Protein AF-A0A7U9XEA6-F1 (afdb_monomer_lite)

pLDDT: mean 79.23, std 17.94, range [41.03, 98.06]

Foldseek 3Di:
DPPDDLVNLVVLLVVLVVVLVVLVVVLVVCCVVPVNPDPVNVVSVVSNVVSVVVNVVSVVVSVVVVVVVVVVVVVVVVVVVVVVVVVVVVVVVVVVVVVVVVVVVVPDDDDPDDDDDDDDDDDDD

Structure (mmCIF, N/CA/C/O backbone):
data_AF-A0A7U9XEA6-F1
#
_entry.id   AF-A0A7U9XEA6-F1
#
loop_
_atom_site.group_PDB
_atom_site.id
_atom_site.type_symbol
_atom_site.label_atom_id
_atom_site.label_alt_id
_atom_site.label_comp_id
_atom_site.label_asym_id
_atom_site.label_entity_id
_atom_site.label_seq_id
_atom_site.pdbx_PDB_ins_code
_atom_site.Cartn_x
_atom_site.Cartn_y
_atom_site.Cartn_z
_atom_site.occupancy
_atom_site.B_iso_or_equiv
_atom_site.auth_seq_id
_atom_site.auth_comp_id
_atom_site.auth_asym_id
_atom_site.auth_atom_id
_atom_site.pdbx_PDB_model_num
ATOM 1 N N . MET A 1 1 ? -6.386 12.197 -15.224 1.00 47.22 1 MET A N 1
ATOM 2 C CA . MET A 1 1 ? -5.790 10.982 -14.641 1.00 47.22 1 MET A CA 1
ATOM 3 C C . MET A 1 1 ? -4.442 11.406 -14.111 1.00 47.22 1 MET A C 1
ATOM 5 O O . MET A 1 1 ? -3.578 11.725 -14.917 1.00 47.22 1 MET A O 1
ATOM 9 N N . GLU A 1 2 ? -4.320 11.559 -12.795 1.00 58.56 2 GLU A N 1
ATOM 10 C CA . GLU A 1 2 ? -3.008 11.745 -12.175 1.00 58.56 2 GLU A CA 1
ATOM 11 C C . GLU A 1 2 ? -2.195 10.478 -12.432 1.00 58.56 2 GLU A C 1
ATOM 13 O O . GLU A 1 2 ? -2.719 9.367 -12.345 1.00 58.56 2 GLU A O 1
ATOM 18 N N . VAL A 1 3 ? -0.950 10.649 -12.867 1.00 71.50 3 VAL A N 1
ATOM 19 C CA . VAL A 1 3 ? -0.043 9.520 -13.052 1.00 71.50 3 VAL A CA 1
ATOM 20 C C . VAL A 1 3 ? 0.372 9.092 -11.658 1.00 71.50 3 VAL A C 1
ATOM 22 O O . VAL A 1 3 ? 1.051 9.848 -10.968 1.00 71.50 3 VAL A O 1
ATOM 25 N N . GLU A 1 4 ? -0.046 7.904 -11.236 1.00 79.56 4 GLU A N 1
ATOM 26 C CA . GLU A 1 4 ? 0.478 7.326 -10.007 1.00 79.56 4 GLU A CA 1
ATOM 27 C C . GLU A 1 4 ? 1.986 7.150 -10.126 1.00 79.56 4 GLU A C 1
ATOM 29 O O . GLU A 1 4 ? 2.502 6.529 -11.058 1.00 79.56 4 GLU A O 1
ATOM 34 N N . THR A 1 5 ? 2.691 7.725 -9.164 1.00 89.56 5 THR A N 1
ATOM 35 C CA . THR A 1 5 ? 4.137 7.619 -9.038 1.00 89.56 5 THR A CA 1
ATOM 36 C C . THR A 1 5 ? 4.485 6.721 -7.859 1.00 89.56 5 THR A C 1
ATOM 38 O O . THR A 1 5 ? 3.688 6.524 -6.942 1.00 89.56 5 THR A O 1
ATOM 41 N N . ILE A 1 6 ? 5.718 6.216 -7.853 1.00 90.69 6 ILE A N 1
ATOM 42 C CA . ILE A 1 6 ? 6.280 5.510 -6.693 1.00 90.69 6 ILE A CA 1
ATOM 43 C C . ILE A 1 6 ? 6.147 6.382 -5.435 1.00 90.69 6 ILE A C 1
ATOM 45 O O . ILE A 1 6 ? 5.711 5.886 -4.405 1.00 90.69 6 ILE A O 1
ATOM 49 N N . GLY A 1 7 ? 6.430 7.687 -5.537 1.00 91.31 7 GLY A N 1
ATOM 50 C CA . GLY A 1 7 ? 6.314 8.621 -4.413 1.00 91.31 7 GLY A CA 1
ATOM 51 C C . GLY A 1 7 ? 4.898 8.707 -3.843 1.00 91.31 7 GLY A C 1
ATOM 52 O O . GLY A 1 7 ? 4.724 8.535 -2.643 1.00 91.31 7 GLY A O 1
ATOM 53 N N . SER A 1 8 ? 3.885 8.880 -4.698 1.00 93.94 8 SER A N 1
ATOM 54 C CA . SER A 1 8 ? 2.485 8.951 -4.249 1.00 93.94 8 SER A CA 1
ATOM 55 C C . SER A 1 8 ? 1.986 7.638 -3.636 1.00 93.94 8 SER A C 1
ATOM 57 O O . SER A 1 8 ? 1.193 7.662 -2.702 1.00 93.94 8 SER A O 1
ATOM 59 N N . LEU A 1 9 ? 2.449 6.484 -4.133 1.00 94.06 9 LEU A N 1
ATOM 60 C CA . LEU A 1 9 ? 2.092 5.186 -3.546 1.00 94.06 9 LEU A CA 1
ATOM 61 C C . LEU A 1 9 ? 2.804 4.945 -2.209 1.00 94.06 9 LEU A C 1
ATOM 63 O O . LEU A 1 9 ? 2.200 4.387 -1.301 1.00 94.06 9 LEU A O 1
ATOM 67 N N . MET A 1 10 ? 4.056 5.385 -2.061 1.00 94.12 10 MET A N 1
ATOM 68 C CA . MET A 1 10 ? 4.764 5.317 -0.778 1.00 94.12 10 MET A CA 1
ATOM 69 C C . MET A 1 10 ? 4.087 6.181 0.288 1.00 94.12 10 MET A C 1
ATOM 71 O O . MET A 1 10 ? 3.892 5.708 1.403 1.00 94.12 10 MET A O 1
ATOM 75 N N . GLU A 1 11 ? 3.689 7.405 -0.068 1.00 95.56 11 GLU A N 1
ATOM 76 C CA . GLU A 1 11 ? 2.930 8.297 0.818 1.00 95.56 11 GLU A CA 1
ATOM 77 C C . GLU A 1 11 ? 1.596 7.659 1.226 1.00 95.56 11 GLU A C 1
ATOM 79 O O . GLU A 1 11 ? 1.289 7.574 2.411 1.00 95.56 11 GLU A O 1
ATOM 84 N N . GLN A 1 12 ? 0.858 7.084 0.269 1.00 95.12 12 GLN A N 1
ATOM 85 C CA . GLN A 1 12 ? -0.373 6.348 0.562 1.00 95.12 12 GLN A CA 1
ATOM 86 C C . GLN A 1 12 ? -0.143 5.160 1.514 1.00 95.12 12 GLN A C 1
ATOM 88 O O . GLN A 1 12 ? -0.946 4.939 2.422 1.00 95.12 12 GLN A O 1
ATOM 93 N N . CYS A 1 13 ? 0.932 4.384 1.333 1.00 95.69 13 CYS A N 1
ATOM 94 C CA . CYS A 1 13 ? 1.267 3.290 2.249 1.00 95.69 13 CYS A CA 1
ATOM 95 C C . CYS A 1 13 ? 1.570 3.803 3.665 1.00 95.69 13 CYS A C 1
ATOM 97 O O . CYS A 1 13 ? 1.153 3.188 4.650 1.00 95.69 13 CYS A O 1
ATOM 99 N N . GLU A 1 14 ? 2.281 4.925 3.781 1.00 96.62 14 GLU A N 1
ATOM 100 C CA . GLU A 1 14 ? 2.608 5.538 5.067 1.00 96.62 14 GLU A CA 1
ATOM 101 C C . GLU A 1 14 ? 1.347 6.047 5.781 1.00 96.62 14 GLU A C 1
ATOM 103 O O . GLU A 1 14 ? 1.131 5.720 6.951 1.00 96.62 14 GLU A O 1
ATOM 108 N N . GLU A 1 15 ? 0.463 6.747 5.069 1.00 97.31 15 GLU A N 1
ATOM 109 C CA . GLU A 1 15 ? -0.824 7.207 5.601 1.00 97.31 15 GLU A CA 1
ATOM 110 C C . GLU A 1 15 ? -1.703 6.042 6.073 1.00 97.31 15 GLU A C 1
ATOM 112 O O . GLU A 1 15 ? -2.267 6.086 7.170 1.00 97.31 15 GLU A O 1
ATOM 117 N N . LEU A 1 16 ? -1.800 4.972 5.275 1.00 97.44 16 LEU A N 1
ATOM 118 C CA . LEU A 1 16 ? -2.570 3.779 5.635 1.00 97.44 16 LEU A CA 1
ATOM 119 C C . LEU A 1 16 ? -1.993 3.084 6.869 1.00 97.44 16 LEU A C 1
ATOM 121 O O . LEU A 1 16 ? -2.752 2.649 7.734 1.00 97.44 16 LEU A O 1
ATOM 125 N N . THR A 1 17 ? -0.667 3.015 6.982 1.00 96.81 17 THR A N 1
ATOM 126 C CA . THR A 1 17 ? 0.003 2.434 8.152 1.00 96.81 17 THR A CA 1
ATOM 127 C C . THR A 1 17 ? -0.307 3.240 9.411 1.00 96.81 17 THR A C 1
ATOM 129 O O . THR A 1 17 ? -0.754 2.675 10.410 1.00 96.81 17 THR A O 1
ATOM 132 N N . GLN A 1 18 ? -0.169 4.569 9.348 1.00 98.06 18 GLN A N 1
ATOM 133 C CA . GLN A 1 18 ? -0.502 5.453 10.467 1.00 98.06 18 GLN A CA 1
ATOM 134 C C . GLN A 1 18 ? -1.984 5.357 10.849 1.00 98.06 18 GLN A C 1
ATOM 136 O O . GLN A 1 18 ? -2.326 5.327 12.031 1.00 98.06 18 GLN A O 1
ATOM 141 N N . TYR A 1 19 ? -2.881 5.282 9.863 1.00 97.69 19 TYR A N 1
ATOM 142 C CA . TYR A 1 19 ? -4.309 5.098 10.105 1.00 97.69 19 TYR A CA 1
ATOM 143 C C . TYR A 1 19 ? -4.603 3.780 10.834 1.00 97.69 19 TYR A C 1
ATOM 145 O O . TYR A 1 19 ? -5.342 3.778 11.819 1.00 97.69 19 TYR A O 1
ATOM 153 N N . ILE A 1 20 ? -4.001 2.674 10.388 1.00 97.75 20 ILE A N 1
ATOM 154 C CA . ILE A 1 20 ? -4.152 1.358 11.021 1.00 97.75 20 ILE A CA 1
ATOM 155 C C . ILE A 1 20 ? -3.709 1.409 12.483 1.00 97.75 20 ILE A C 1
ATOM 157 O O . ILE A 1 20 ? -4.417 0.893 13.347 1.00 97.75 20 ILE A O 1
ATOM 161 N N . ASP A 1 21 ? -2.561 2.016 12.770 1.00 97.69 21 ASP A N 1
ATOM 162 C CA . ASP A 1 21 ? -2.0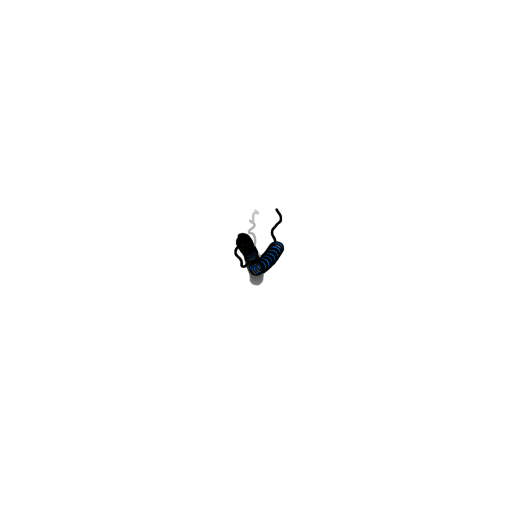43 2.083 14.136 1.00 97.69 21 ASP A CA 1
ATOM 163 C C . ASP A 1 21 ? -2.916 2.973 15.031 1.00 97.69 21 ASP A C 1
ATOM 165 O O . ASP A 1 21 ? -3.274 2.566 16.135 1.00 97.69 21 ASP A O 1
ATOM 169 N N . ASN A 1 22 ? -3.404 4.104 14.518 1.00 97.44 22 ASN A N 1
ATOM 170 C CA . ASN A 1 22 ? -4.367 4.939 15.240 1.00 97.44 22 ASN A CA 1
ATOM 171 C C . ASN A 1 22 ? -5.689 4.207 15.537 1.00 97.44 22 ASN A C 1
ATOM 173 O O . ASN A 1 22 ? -6.262 4.368 16.618 1.00 97.44 22 ASN A O 1
ATOM 177 N N . GLU A 1 23 ? -6.207 3.408 14.598 1.00 97.12 23 GLU A N 1
ATOM 178 C CA . GLU A 1 23 ? -7.426 2.624 14.834 1.00 97.12 23 GLU A CA 1
ATOM 179 C C . GLU A 1 23 ? -7.183 1.483 15.833 1.00 97.12 23 GLU A C 1
ATOM 181 O O . GLU A 1 23 ? -8.064 1.218 16.653 1.00 97.12 23 GLU A O 1
ATOM 186 N N . LYS A 1 24 ? -6.001 0.848 15.834 1.00 96.88 24 LYS A N 1
ATOM 187 C CA . LYS A 1 24 ? -5.626 -0.140 16.862 1.00 96.88 24 LYS A CA 1
ATOM 188 C C . LYS A 1 24 ? -5.576 0.489 18.250 1.00 96.88 24 LYS A C 1
ATOM 190 O O . LYS A 1 24 ? -6.176 -0.058 19.170 1.00 96.88 24 LYS A O 1
ATOM 195 N N . ASP A 1 25 ? -4.942 1.652 18.388 1.00 97.00 25 ASP A N 1
ATOM 196 C CA . ASP A 1 25 ? -4.907 2.394 19.652 1.00 97.00 25 ASP A CA 1
ATOM 197 C C . ASP A 1 25 ? -6.325 2.752 20.116 1.00 97.00 25 ASP A C 1
ATOM 199 O O . ASP A 1 25 ? -6.658 2.672 21.303 1.00 97.00 25 ASP A O 1
ATOM 203 N N . ARG A 1 26 ? -7.201 3.131 19.175 1.00 94.69 26 ARG A N 1
ATOM 204 C CA . ARG A 1 26 ? -8.604 3.424 19.481 1.00 94.69 26 ARG A CA 1
ATOM 205 C C . ARG A 1 26 ? -9.357 2.174 19.931 1.00 94.69 26 ARG A C 1
ATOM 207 O O . ARG A 1 26 ? -10.154 2.273 20.863 1.00 94.69 26 ARG A O 1
ATOM 214 N N . LEU A 1 27 ? -9.104 1.024 19.307 1.00 95.19 27 LEU A N 1
ATOM 215 C CA . LEU A 1 27 ? -9.681 -0.257 19.708 1.00 95.19 27 LEU A CA 1
ATOM 216 C C . LEU A 1 27 ? -9.211 -0.664 21.104 1.00 95.19 27 LEU A C 1
ATOM 218 O O . LEU A 1 27 ? -10.037 -1.025 21.935 1.00 95.19 27 LEU A O 1
ATOM 222 N N . GLU A 1 28 ? -7.913 -0.563 21.385 1.00 95.38 28 GLU A N 1
ATOM 223 C CA . GLU A 1 28 ? -7.344 -0.905 22.689 1.00 95.38 28 GLU A CA 1
ATOM 224 C C . GLU A 1 28 ? -7.961 -0.057 23.804 1.00 95.38 28 GLU A C 1
ATOM 226 O O . GLU A 1 28 ? -8.472 -0.598 24.787 1.00 95.38 28 GLU A O 1
ATOM 231 N N . ARG A 1 29 ? -8.006 1.269 23.626 1.00 94.62 29 ARG A N 1
ATOM 232 C CA . ARG A 1 29 ? -8.657 2.173 24.589 1.00 94.62 29 ARG A CA 1
ATOM 233 C C . ARG A 1 29 ? -10.129 1.832 24.779 1.00 94.62 29 ARG A C 1
ATOM 235 O O . ARG A 1 29 ? -10.608 1.804 25.909 1.00 94.62 29 ARG A O 1
ATOM 242 N N . PHE A 1 30 ? -10.832 1.546 23.686 1.00 93.00 30 PHE A N 1
ATOM 243 C CA . PHE A 1 30 ? -12.239 1.178 23.737 1.00 93.00 30 PHE A CA 1
ATOM 244 C C . PHE A 1 30 ? -12.461 -0.131 24.509 1.00 93.00 30 PHE A C 1
ATOM 246 O O . PHE A 1 30 ? -13.365 -0.203 25.343 1.00 93.00 30 PHE A O 1
ATOM 253 N N . MET A 1 31 ? -11.626 -1.147 24.282 1.00 92.88 31 MET A N 1
ATOM 254 C CA . MET A 1 31 ? -11.682 -2.412 25.017 1.00 92.88 31 MET A CA 1
ATOM 255 C C . MET A 1 31 ? -11.382 -2.221 26.507 1.00 92.88 31 MET A C 1
ATOM 257 O O . MET A 1 31 ? -12.069 -2.813 27.335 1.00 92.88 31 MET A O 1
ATOM 261 N N . LEU A 1 32 ? -10.412 -1.370 26.859 1.00 94.25 32 LEU A N 1
ATOM 262 C CA . LEU A 1 32 ? -10.094 -1.053 28.256 1.00 94.25 32 LEU A CA 1
ATOM 263 C C . LEU A 1 32 ? -11.246 -0.336 28.976 1.00 94.25 32 LEU A C 1
ATOM 265 O O . LEU A 1 32 ? -11.489 -0.603 30.149 1.00 94.25 32 LEU A O 1
ATOM 269 N N . GLU A 1 33 ? -11.951 0.567 28.292 1.00 90.88 33 GLU A N 1
ATOM 270 C CA . GLU A 1 33 ? -13.034 1.361 28.887 1.00 90.88 33 GLU A CA 1
ATOM 271 C C . GLU A 1 33 ? -14.357 0.589 28.989 1.00 90.88 33 GLU A C 1
ATOM 273 O O . GLU A 1 33 ? -15.101 0.754 29.955 1.00 90.88 33 GLU A O 1
ATOM 278 N N . THR A 1 34 ? -14.662 -0.253 27.999 1.00 89.31 34 THR A N 1
ATOM 279 C CA . THR A 1 34 ? -15.994 -0.870 27.852 1.00 89.31 34 THR A CA 1
ATOM 280 C C . THR A 1 34 ? -16.014 -2.382 28.048 1.00 89.31 34 THR A C 1
ATOM 282 O O . THR A 1 34 ? -17.088 -2.977 28.061 1.00 89.31 34 THR A O 1
ATOM 285 N N . GLY A 1 35 ? -14.852 -3.027 28.178 1.00 84.19 35 GLY A N 1
ATOM 286 C CA . GLY A 1 35 ? -14.747 -4.487 28.225 1.00 84.19 35 GLY A CA 1
ATOM 287 C C . GLY A 1 35 ? -14.944 -5.175 26.870 1.00 84.19 35 GLY A C 1
ATOM 288 O O . GLY A 1 35 ? -14.953 -6.400 26.814 1.00 84.19 35 GLY A O 1
ATOM 289 N N . GLY A 1 36 ? -15.083 -4.417 25.775 1.00 76.62 36 GLY A N 1
ATOM 290 C CA . GLY A 1 36 ? -15.097 -4.948 24.408 1.00 76.62 36 GLY A CA 1
ATOM 291 C C . GLY A 1 36 ? -16.443 -5.486 23.908 1.00 76.62 36 GLY A C 1
ATOM 292 O O . GLY A 1 36 ? -16.540 -5.799 22.724 1.00 76.62 36 GLY A O 1
ATOM 293 N N . GLU A 1 37 ? -17.485 -5.540 24.742 1.00 74.81 37 GLU A N 1
ATOM 294 C CA . GLU A 1 37 ? -18.838 -5.951 24.332 1.00 74.81 37 GLU A CA 1
ATOM 295 C C . GLU A 1 37 ? -19.595 -4.782 23.676 1.00 74.81 37 GLU A C 1
ATOM 297 O O . GLU A 1 37 ? -20.415 -4.105 24.300 1.00 74.81 37 GLU A O 1
ATOM 302 N N . SER A 1 38 ? -19.294 -4.491 22.405 1.00 82.56 38 SER A N 1
ATOM 303 C CA . SER A 1 38 ? -20.049 -3.506 21.622 1.00 82.56 38 SER A CA 1
ATOM 304 C C . SER A 1 38 ? -19.812 -3.627 20.117 1.00 82.56 38 SER A C 1
ATOM 306 O O . SER A 1 38 ? -18.672 -3.708 19.689 1.00 82.56 38 SER A O 1
ATOM 308 N N . ASP A 1 39 ? -20.850 -3.403 19.306 1.00 89.12 39 ASP A N 1
ATOM 309 C CA . ASP A 1 39 ? -20.753 -3.241 17.840 1.00 89.12 39 ASP A CA 1
ATOM 310 C C . ASP A 1 39 ? -19.695 -2.206 17.390 1.00 89.12 39 ASP A C 1
ATOM 312 O O . ASP A 1 39 ? -19.260 -2.169 16.237 1.00 89.12 39 ASP A O 1
ATOM 316 N N . LYS A 1 40 ? -19.286 -1.302 18.290 1.00 91.19 40 LYS A N 1
ATOM 317 C CA . LYS A 1 40 ? -18.224 -0.331 18.024 1.00 91.19 40 LYS A CA 1
ATOM 318 C C . LYS A 1 40 ? -16.844 -0.978 17.900 1.00 91.19 40 LYS A C 1
ATOM 320 O O . LYS A 1 40 ? -16.094 -0.529 17.038 1.00 91.19 40 LYS A O 1
ATOM 325 N N . SER A 1 41 ? -16.493 -1.970 18.724 1.00 92.62 41 SER A N 1
ATOM 326 C CA . SER A 1 41 ? -15.199 -2.663 18.603 1.00 92.62 41 SER A CA 1
ATOM 327 C C . SER A 1 41 ? -15.141 -3.445 17.295 1.00 92.62 41 SER A C 1
ATOM 329 O O . SER A 1 41 ? -14.159 -3.309 16.568 1.00 92.62 41 SER A O 1
ATOM 331 N N . ASP A 1 42 ? -16.228 -4.131 16.935 1.00 93.94 42 ASP A N 1
ATOM 332 C CA . ASP A 1 42 ? -16.362 -4.838 15.655 1.00 93.94 42 ASP A CA 1
ATOM 333 C C . ASP A 1 42 ? -16.171 -3.889 14.468 1.00 93.94 42 ASP A C 1
ATOM 335 O O . ASP A 1 42 ? -15.382 -4.152 13.562 1.00 93.94 42 ASP A O 1
ATOM 339 N N . ARG A 1 43 ? -16.808 -2.713 14.500 1.00 94.88 43 ARG A N 1
ATOM 340 C CA . ARG A 1 43 ? -16.655 -1.713 13.436 1.00 94.88 43 ARG A CA 1
ATOM 341 C C . ARG A 1 43 ? -15.240 -1.132 13.351 1.00 94.88 43 ARG A C 1
ATOM 343 O O . ARG A 1 43 ? -14.768 -0.843 12.253 1.00 94.88 43 ARG A O 1
ATOM 350 N N . ILE A 1 44 ? -14.566 -0.921 14.485 1.00 94.88 44 ILE A N 1
ATOM 351 C CA . ILE A 1 44 ? -13.162 -0.479 14.490 1.00 94.88 44 ILE A CA 1
ATOM 352 C C . ILE A 1 44 ? -12.276 -1.577 13.888 1.00 94.88 44 ILE A C 1
ATOM 354 O O . ILE A 1 44 ? -11.417 -1.283 13.059 1.00 94.88 44 ILE A O 1
ATOM 358 N N . GLN A 1 45 ? -12.526 -2.839 14.237 1.00 95.25 45 GLN A N 1
ATOM 359 C CA . GLN A 1 45 ? -11.806 -3.977 13.678 1.00 95.25 45 GLN A CA 1
ATOM 360 C C . GLN A 1 45 ? -12.018 -4.095 12.159 1.00 95.25 45 GLN A C 1
ATOM 362 O O . GLN A 1 45 ? -11.049 -4.231 11.415 1.00 95.25 45 GLN A O 1
ATOM 367 N N . GLU A 1 46 ? -13.251 -3.924 11.673 1.00 96.81 46 GLU A N 1
ATOM 368 C CA . GLU A 1 46 ? -13.538 -3.889 10.235 1.00 96.81 46 GLU A CA 1
ATOM 369 C C . GLU A 1 46 ? -12.785 -2.768 9.506 1.00 96.81 46 GLU A C 1
ATOM 371 O O . GLU A 1 46 ? -12.304 -2.971 8.390 1.00 96.81 46 GLU A O 1
ATOM 376 N N . ASN A 1 47 ? -12.672 -1.580 10.109 1.00 96.12 47 ASN A N 1
ATOM 377 C CA . ASN A 1 47 ? -11.905 -0.480 9.522 1.00 96.12 47 ASN A CA 1
ATOM 378 C C . ASN A 1 47 ? -10.417 -0.832 9.409 1.00 96.12 47 ASN A C 1
ATOM 380 O O . ASN A 1 47 ? -9.811 -0.586 8.365 1.00 96.12 47 ASN A O 1
ATOM 384 N N . ILE A 1 48 ? -9.845 -1.431 10.461 1.00 97.31 48 ILE A N 1
ATOM 385 C CA . ILE A 1 48 ? -8.456 -1.907 10.471 1.00 97.31 48 ILE A CA 1
ATOM 386 C C . ILE A 1 48 ? -8.241 -2.915 9.342 1.00 97.31 48 ILE A C 1
ATOM 388 O O . ILE A 1 48 ? -7.270 -2.805 8.595 1.00 97.31 48 ILE A O 1
ATOM 392 N N . ASP A 1 49 ? -9.143 -3.881 9.190 1.00 97.94 49 ASP A N 1
ATOM 393 C CA . ASP A 1 49 ? -8.994 -4.939 8.192 1.00 97.94 49 ASP A CA 1
ATOM 394 C C . ASP A 1 49 ? -9.148 -4.405 6.763 1.00 97.94 49 ASP A C 1
ATOM 396 O O . ASP A 1 49 ? -8.369 -4.766 5.878 1.00 97.94 49 ASP A O 1
ATOM 400 N N . ARG A 1 50 ? -10.074 -3.466 6.532 1.00 97.38 50 ARG A N 1
ATOM 401 C CA . ARG A 1 50 ? -10.178 -2.758 5.245 1.00 97.38 50 ARG A CA 1
ATOM 402 C C . ARG A 1 50 ? -8.910 -1.974 4.930 1.00 97.38 50 ARG A C 1
ATOM 404 O O . ARG A 1 50 ? -8.417 -2.063 3.811 1.00 97.38 50 ARG A O 1
ATOM 411 N N . ALA A 1 51 ? -8.370 -1.239 5.899 1.00 97.50 51 ALA A N 1
ATOM 412 C CA . ALA A 1 51 ? -7.156 -0.459 5.695 1.00 97.50 51 ALA A CA 1
ATOM 413 C C . ALA A 1 51 ? -5.935 -1.348 5.423 1.00 97.50 51 ALA A C 1
ATOM 415 O O . ALA A 1 51 ? -5.137 -1.022 4.549 1.00 97.50 51 ALA A O 1
ATOM 416 N N . LYS A 1 52 ? -5.818 -2.503 6.094 1.00 97.31 52 LYS A N 1
ATOM 417 C CA . LYS A 1 52 ? -4.775 -3.501 5.800 1.00 97.31 52 LYS A CA 1
ATOM 418 C C . LYS A 1 52 ? -4.878 -4.043 4.378 1.00 97.31 52 LYS A C 1
ATOM 420 O O . LYS A 1 52 ? -3.855 -4.194 3.718 1.00 97.31 52 LYS A O 1
ATOM 425 N N . ASN A 1 53 ? -6.091 -4.320 3.903 1.00 97.88 53 ASN A N 1
ATOM 426 C CA . ASN A 1 53 ? -6.292 -4.770 2.527 1.00 97.88 53 ASN A CA 1
ATOM 427 C C . ASN A 1 53 ? -5.868 -3.684 1.530 1.00 97.88 53 ASN A C 1
ATOM 429 O O . ASN A 1 53 ? -5.100 -3.971 0.616 1.00 97.88 53 ASN A O 1
ATOM 433 N N . SER A 1 54 ? -6.282 -2.433 1.751 1.00 96.88 54 SER A N 1
ATOM 434 C CA . SER A 1 54 ? -5.851 -1.299 0.924 1.00 96.88 54 SER A CA 1
ATOM 435 C C . SER A 1 54 ? -4.332 -1.101 0.944 1.00 96.88 54 SER A C 1
ATOM 437 O O . SER A 1 54 ? -3.742 -0.799 -0.090 1.00 96.88 54 SER A O 1
ATOM 439 N N . LEU A 1 55 ? -3.689 -1.294 2.101 1.00 97.00 55 LEU A N 1
ATOM 440 C CA . LEU A 1 55 ? -2.234 -1.206 2.236 1.00 97.00 55 LEU A CA 1
ATOM 441 C C . LEU A 1 55 ? -1.549 -2.285 1.394 1.00 97.00 55 LEU A C 1
ATOM 443 O O . LEU A 1 55 ? -0.677 -1.967 0.592 1.00 97.00 55 LEU A O 1
ATOM 447 N N . ALA A 1 56 ? -2.003 -3.535 1.496 1.00 96.25 56 ALA A N 1
ATOM 448 C CA . ALA A 1 56 ? -1.468 -4.631 0.696 1.00 96.25 56 ALA A CA 1
ATOM 449 C C . ALA A 1 56 ? -1.654 -4.390 -0.814 1.00 96.25 56 ALA A C 1
ATOM 451 O O . ALA A 1 56 ? -0.776 -4.707 -1.617 1.00 96.25 56 ALA A O 1
ATOM 452 N N . GLU A 1 57 ? -2.784 -3.819 -1.235 1.00 96.38 57 GLU A N 1
ATOM 453 C CA . GLU A 1 57 ? -2.995 -3.432 -2.633 1.00 96.38 57 GLU A CA 1
ATOM 454 C C . GLU A 1 57 ? -2.006 -2.347 -3.082 1.00 96.38 57 GLU A C 1
ATOM 456 O O . GLU A 1 57 ? -1.403 -2.475 -4.151 1.00 96.38 57 GLU A O 1
ATOM 461 N N . ALA A 1 58 ? -1.792 -1.309 -2.270 1.00 94.94 58 ALA A N 1
ATOM 462 C CA . ALA A 1 58 ? -0.833 -0.246 -2.563 1.00 94.94 58 ALA A CA 1
ATOM 463 C C . ALA A 1 58 ? 0.612 -0.775 -2.636 1.00 94.94 58 ALA A C 1
ATOM 465 O O . ALA A 1 58 ? 1.330 -0.473 -3.593 1.00 94.94 58 ALA A O 1
ATOM 466 N N . GLU A 1 59 ? 1.015 -1.643 -1.706 1.00 94.31 59 GLU A N 1
ATOM 467 C CA . GLU A 1 59 ? 2.329 -2.298 -1.696 1.00 94.31 59 GLU A CA 1
ATOM 468 C C . GLU A 1 59 ? 2.550 -3.174 -2.937 1.00 94.31 59 GLU A C 1
ATOM 470 O O . GLU A 1 59 ? 3.610 -3.113 -3.561 1.00 94.31 59 GLU A O 1
ATOM 475 N N . ASN A 1 60 ? 1.540 -3.941 -3.361 1.00 96.19 60 ASN A N 1
ATOM 476 C CA . ASN A 1 60 ? 1.627 -4.749 -4.581 1.00 96.19 60 ASN A CA 1
ATOM 477 C C . ASN A 1 60 ? 1.824 -3.884 -5.833 1.00 96.19 60 ASN A C 1
ATOM 479 O O . ASN A 1 60 ? 2.597 -4.232 -6.729 1.00 96.19 60 ASN A O 1
ATOM 483 N N . ARG A 1 61 ? 1.140 -2.737 -5.905 1.00 94.69 61 ARG A N 1
ATOM 484 C CA . ARG A 1 61 ? 1.294 -1.782 -7.014 1.00 94.69 61 ARG A CA 1
ATOM 485 C C . ARG A 1 61 ? 2.679 -1.146 -7.000 1.00 94.69 61 ARG A C 1
ATOM 487 O O . ARG A 1 61 ? 3.301 -1.026 -8.054 1.00 94.69 61 ARG A O 1
ATOM 494 N N . LEU A 1 62 ? 3.181 -0.798 -5.817 1.00 94.31 62 LEU A N 1
ATOM 495 C CA . LEU A 1 62 ? 4.528 -0.271 -5.631 1.00 94.31 62 LEU A CA 1
ATOM 496 C C . LEU A 1 62 ? 5.589 -1.281 -6.094 1.00 94.31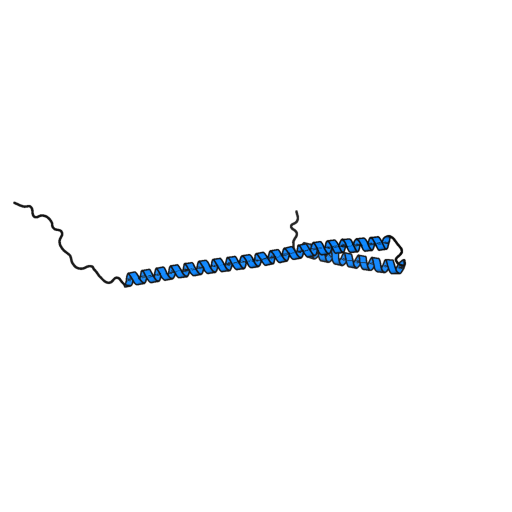 62 LEU A C 1
ATOM 498 O O . LEU A 1 62 ? 6.486 -0.926 -6.859 1.00 94.31 62 LEU A O 1
ATOM 502 N N . GLN A 1 63 ? 5.440 -2.551 -5.711 1.00 93.62 63 GLN A N 1
ATOM 503 C CA . GLN A 1 63 ? 6.318 -3.631 -6.158 1.00 93.62 63 GLN A CA 1
ATOM 504 C C . GLN A 1 63 ? 6.297 -3.774 -7.684 1.00 93.62 63 GLN A C 1
ATOM 506 O O . GLN A 1 63 ? 7.351 -3.847 -8.311 1.00 93.62 63 GLN A O 1
ATOM 511 N N . ALA A 1 64 ? 5.114 -3.740 -8.303 1.00 93.12 64 ALA A N 1
ATOM 512 C CA . ALA A 1 64 ? 4.992 -3.827 -9.756 1.00 93.12 64 ALA A CA 1
ATOM 513 C C . ALA A 1 64 ? 5.712 -2.675 -10.483 1.00 93.12 64 ALA A C 1
ATOM 515 O O . ALA A 1 64 ? 6.284 -2.889 -11.556 1.00 93.12 64 ALA A O 1
ATOM 516 N N . LEU A 1 65 ? 5.720 -1.466 -9.908 1.00 91.38 65 LEU A N 1
ATOM 517 C CA . LEU A 1 65 ? 6.474 -0.334 -10.454 1.00 91.38 65 LEU A CA 1
ATOM 518 C C . LEU A 1 65 ? 7.987 -0.530 -10.322 1.00 91.38 65 LEU A C 1
ATOM 520 O O . LEU A 1 65 ? 8.712 -0.250 -11.279 1.00 91.38 65 LEU A O 1
ATOM 524 N N . PHE A 1 66 ? 8.469 -1.037 -9.185 1.00 89.94 66 PHE A N 1
ATOM 525 C CA . PHE A 1 66 ? 9.890 -1.349 -9.015 1.00 89.94 66 PHE A CA 1
ATOM 526 C C . PHE A 1 66 ? 10.352 -2.448 -9.975 1.00 89.94 66 PHE A C 1
ATOM 528 O O . PHE A 1 66 ? 11.361 -2.273 -10.659 1.00 89.94 66 PHE A O 1
ATOM 535 N N . ASP A 1 67 ? 9.576 -3.523 -10.116 1.00 92.00 67 ASP A N 1
ATOM 536 C CA . ASP A 1 67 ? 9.864 -4.607 -11.058 1.00 92.00 67 ASP A CA 1
ATOM 537 C C . ASP A 1 67 ? 9.892 -4.097 -12.510 1.00 92.00 67 ASP A C 1
ATOM 539 O O . ASP A 1 67 ? 10.727 -4.512 -13.321 1.00 92.00 67 ASP A O 1
ATOM 543 N N . ALA A 1 68 ? 8.982 -3.184 -12.867 1.00 89.00 68 ALA A N 1
ATOM 544 C CA . ALA A 1 68 ? 8.954 -2.566 -14.189 1.00 89.00 68 ALA A CA 1
ATOM 545 C C . ALA A 1 68 ? 10.200 -1.702 -14.444 1.00 89.00 68 ALA A C 1
ATOM 547 O O . ALA A 1 68 ? 10.819 -1.832 -15.504 1.00 89.00 68 ALA A O 1
ATOM 548 N N . GLN A 1 69 ? 10.605 -0.878 -13.471 1.00 88.00 69 GLN A N 1
ATOM 549 C CA . GLN A 1 69 ? 11.829 -0.074 -13.558 1.00 88.00 69 GLN A CA 1
ATOM 550 C C . GLN A 1 69 ? 13.081 -0.944 -13.665 1.00 88.00 69 GLN A C 1
ATOM 552 O O . GLN A 1 69 ? 13.976 -0.654 -14.461 1.00 88.00 69 GLN A O 1
ATOM 557 N N . GLU A 1 70 ? 13.144 -2.033 -12.901 1.00 87.56 70 GLU A N 1
ATOM 558 C CA . GLU A 1 70 ? 14.251 -2.977 -12.961 1.00 87.56 70 GLU A CA 1
ATOM 559 C C . GLU A 1 70 ? 14.352 -3.603 -14.361 1.00 87.56 70 GLU A C 1
ATOM 561 O O . GLU A 1 70 ? 15.412 -3.566 -14.996 1.00 87.56 70 GLU A O 1
ATOM 566 N N . ARG A 1 71 ? 13.233 -4.103 -14.899 1.00 84.62 71 ARG A N 1
ATOM 567 C CA . ARG A 1 71 ? 13.171 -4.664 -16.259 1.00 84.62 71 ARG A CA 1
ATOM 568 C C . ARG A 1 71 ? 13.590 -3.657 -17.324 1.00 84.62 71 ARG A C 1
ATOM 570 O O . ARG A 1 71 ? 14.331 -4.021 -18.238 1.00 84.62 71 ARG A O 1
ATOM 577 N N . GLU A 1 72 ? 13.150 -2.407 -17.218 1.00 79.50 72 GLU A N 1
ATOM 578 C CA . GLU A 1 72 ? 13.535 -1.347 -18.150 1.00 79.50 72 GLU A CA 1
ATOM 579 C C . GLU A 1 72 ? 15.039 -1.045 -18.072 1.00 79.50 72 GLU A C 1
ATOM 581 O O . GLU A 1 72 ? 15.723 -1.000 -19.101 1.00 79.50 72 GLU A O 1
ATOM 586 N N . ALA A 1 73 ? 15.592 -0.948 -16.861 1.00 76.56 73 ALA A N 1
ATOM 587 C CA . ALA A 1 73 ? 17.020 -0.736 -16.647 1.00 76.56 73 ALA A CA 1
ATOM 588 C C . ALA A 1 73 ? 17.874 -1.878 -17.231 1.00 76.56 73 ALA A C 1
ATOM 590 O O . ALA A 1 73 ? 18.943 -1.633 -17.805 1.00 76.56 73 ALA A O 1
ATOM 591 N N . PHE A 1 74 ? 17.411 -3.127 -17.135 1.00 67.94 74 PHE A N 1
ATOM 592 C CA . PHE A 1 74 ? 18.078 -4.268 -17.764 1.00 67.94 74 PHE A CA 1
ATOM 593 C C . PHE A 1 74 ? 17.917 -4.287 -19.288 1.00 67.94 74 PHE A C 1
ATOM 595 O O . PHE A 1 74 ? 18.894 -4.546 -19.994 1.00 67.94 74 PHE A O 1
ATOM 602 N N . ALA A 1 75 ? 16.739 -3.957 -19.819 1.00 69.75 75 ALA A N 1
ATOM 603 C CA . ALA A 1 75 ? 16.508 -3.889 -21.261 1.00 69.75 75 ALA A CA 1
ATOM 604 C C . ALA A 1 75 ? 17.396 -2.830 -21.941 1.00 69.75 75 ALA A C 1
ATOM 606 O O . ALA A 1 75 ? 17.934 -3.070 -23.026 1.00 69.75 75 ALA A O 1
ATOM 607 N N . LEU A 1 76 ? 17.607 -1.684 -21.288 1.00 63.53 76 LEU A N 1
ATOM 608 C CA . LEU A 1 76 ? 18.531 -0.648 -21.757 1.00 63.53 76 LEU A CA 1
ATOM 609 C C . LEU A 1 76 ? 19.984 -1.137 -21.775 1.00 63.53 76 LEU A C 1
ATOM 611 O O . LEU A 1 76 ? 20.700 -0.896 -22.748 1.00 63.53 76 LEU A O 1
ATOM 615 N N . LYS A 1 77 ? 20.416 -1.879 -20.747 1.00 62.66 77 LYS A N 1
ATOM 616 C CA . LYS A 1 77 ? 21.764 -2.473 -20.705 1.00 62.66 77 LYS A CA 1
ATOM 617 C C . LYS A 1 77 ? 21.986 -3.477 -21.835 1.00 62.66 77 LYS A C 1
ATOM 619 O O . LYS A 1 77 ? 23.048 -3.454 -22.450 1.00 62.66 77 LYS A O 1
ATOM 624 N N . VAL A 1 78 ? 20.998 -4.316 -22.147 1.00 64.50 78 VAL A N 1
ATOM 625 C CA . VAL A 1 78 ? 21.094 -5.284 -23.255 1.00 64.50 78 VAL A CA 1
ATOM 626 C C . VAL A 1 78 ? 21.235 -4.565 -24.599 1.00 64.50 78 VAL A C 1
ATOM 628 O O . VAL A 1 78 ? 22.170 -4.849 -25.346 1.00 64.50 78 VAL A O 1
ATOM 631 N N . LYS A 1 79 ? 20.390 -3.560 -24.871 1.00 61.91 79 LYS A N 1
ATOM 632 C CA . LYS A 1 79 ? 20.477 -2.766 -26.110 1.00 61.91 79 LYS A CA 1
ATOM 633 C C . LYS A 1 79 ? 21.815 -2.033 -26.244 1.00 61.91 79 LYS A C 1
ATOM 635 O O . LYS A 1 79 ? 22.421 -2.064 -27.312 1.00 61.91 79 LYS A O 1
ATOM 640 N N . ALA A 1 80 ? 22.315 -1.435 -25.163 1.00 61.16 80 ALA A N 1
ATOM 641 C CA . ALA A 1 80 ? 23.605 -0.746 -25.167 1.00 61.16 80 ALA A CA 1
ATOM 642 C C . ALA A 1 80 ? 24.784 -1.701 -25.441 1.00 61.16 80 ALA A C 1
ATOM 644 O O . ALA A 1 80 ? 25.734 -1.339 -26.141 1.00 61.16 80 ALA A O 1
ATOM 645 N N . VAL A 1 81 ? 24.730 -2.931 -24.921 1.00 63.72 81 VAL A N 1
ATOM 646 C CA . VAL A 1 81 ? 25.747 -3.961 -25.185 1.00 63.72 81 VAL A CA 1
ATOM 647 C C . VAL A 1 81 ? 25.704 -4.418 -26.645 1.00 63.72 81 VAL A C 1
ATOM 649 O O . VAL A 1 81 ? 26.760 -4.505 -27.279 1.00 63.72 81 VAL A O 1
ATOM 652 N N . ASP A 1 82 ? 24.516 -4.644 -27.206 1.00 61.81 82 ASP A N 1
ATOM 653 C CA . ASP A 1 82 ? 24.352 -5.058 -28.605 1.00 61.81 82 ASP A CA 1
ATOM 654 C C . ASP A 1 82 ? 24.790 -3.969 -29.595 1.00 61.81 82 ASP A C 1
ATOM 656 O O . ASP A 1 82 ? 25.498 -4.248 -30.571 1.00 61.81 82 ASP A O 1
ATOM 660 N N . GLU A 1 83 ? 24.467 -2.703 -29.326 1.00 63.25 83 GLU A N 1
ATOM 661 C CA . GLU A 1 83 ? 24.928 -1.577 -30.142 1.00 63.25 83 GLU A CA 1
ATOM 662 C C . GLU A 1 83 ? 26.455 -1.440 -30.110 1.00 63.25 83 GLU A C 1
ATOM 664 O O . GLU A 1 83 ? 27.093 -1.302 -31.163 1.00 63.25 83 GLU A O 1
ATOM 669 N N . ASN A 1 84 ? 27.068 -1.554 -28.930 1.00 61.75 84 ASN A N 1
ATOM 670 C CA . ASN A 1 84 ? 28.520 -1.479 -28.766 1.00 61.75 84 ASN A CA 1
ATOM 671 C C . ASN A 1 84 ? 29.234 -2.657 -29.459 1.00 61.75 84 ASN A C 1
ATOM 673 O O . ASN A 1 84 ? 30.242 -2.485 -30.149 1.00 61.75 84 ASN A O 1
ATOM 677 N N . LYS A 1 85 ? 28.663 -3.863 -29.384 1.00 63.69 85 LYS A N 1
ATOM 678 C CA . LYS A 1 85 ? 29.179 -5.027 -30.111 1.00 63.69 85 LYS A CA 1
ATOM 679 C C . LYS A 1 85 ? 29.087 -4.828 -31.628 1.00 63.69 85 LYS A C 1
ATOM 681 O O . LYS A 1 85 ? 30.085 -5.008 -32.326 1.00 63.69 85 LYS A O 1
ATOM 686 N N . SER A 1 86 ? 27.950 -4.345 -32.135 1.00 61.22 86 SER A N 1
ATOM 687 C CA . SER A 1 86 ? 27.751 -4.106 -33.572 1.00 61.22 86 SER A CA 1
ATOM 688 C C . SER A 1 86 ? 28.654 -2.999 -34.137 1.00 61.22 86 SER A C 1
ATOM 690 O O . SER A 1 86 ? 29.086 -3.057 -35.293 1.00 61.22 86 SER A O 1
ATOM 692 N N . THR A 1 87 ? 28.947 -1.964 -33.346 1.00 64.75 87 THR A N 1
ATOM 693 C CA . THR A 1 87 ? 29.830 -0.857 -33.742 1.00 64.75 87 THR A CA 1
ATOM 694 C C . THR A 1 87 ? 31.293 -1.288 -33.713 1.00 64.75 87 THR A C 1
ATOM 696 O O . THR A 1 87 ? 32.033 -1.003 -34.661 1.00 64.75 87 THR A O 1
ATOM 699 N N . ARG A 1 88 ? 31.699 -2.066 -32.702 1.00 61.41 88 ARG A N 1
ATOM 700 C CA . ARG A 1 88 ? 33.032 -2.678 -32.611 1.00 61.41 88 ARG A CA 1
ATOM 701 C C . ARG A 1 88 ? 33.301 -3.667 -33.747 1.00 61.41 88 ARG A C 1
ATOM 703 O O . ARG A 1 88 ? 34.381 -3.636 -34.339 1.00 61.41 88 ARG A O 1
ATOM 710 N N . GLU A 1 89 ? 32.329 -4.506 -34.098 1.00 67.06 89 GLU A N 1
ATOM 711 C CA . GLU A 1 89 ? 32.427 -5.432 -35.234 1.00 67.06 89 GLU A CA 1
ATOM 712 C C . GLU A 1 89 ? 32.560 -4.674 -36.563 1.00 67.06 89 GLU A C 1
ATOM 714 O O . GLU A 1 89 ? 33.473 -4.954 -37.346 1.00 67.06 89 GLU A O 1
ATOM 719 N N . ARG A 1 90 ? 31.741 -3.635 -36.784 1.00 66.62 90 ARG A N 1
ATOM 720 C CA . ARG A 1 90 ? 31.845 -2.765 -37.970 1.00 66.62 90 ARG A CA 1
ATOM 721 C C . ARG A 1 90 ? 33.199 -2.056 -38.067 1.00 66.62 90 ARG A C 1
ATOM 723 O O . ARG A 1 90 ? 33.765 -1.980 -39.160 1.00 66.62 90 ARG A O 1
ATOM 730 N N . ALA A 1 91 ? 33.743 -1.564 -36.955 1.00 69.56 91 ALA A N 1
ATOM 731 C CA . ALA A 1 91 ? 35.076 -0.961 -36.919 1.00 69.56 91 ALA A CA 1
ATOM 732 C C . ALA A 1 91 ? 36.177 -1.978 -37.281 1.00 69.56 91 ALA A C 1
ATOM 734 O O . ALA A 1 91 ? 37.076 -1.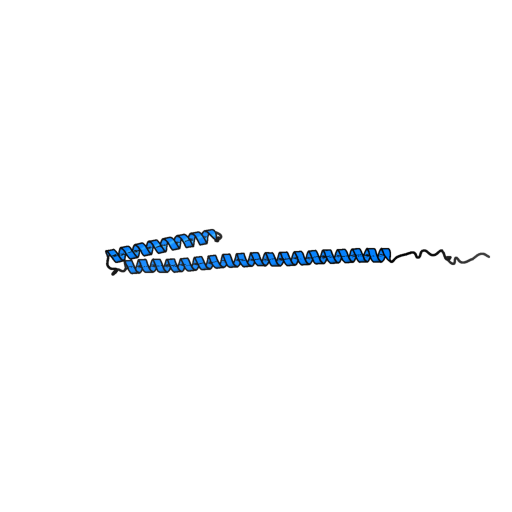668 -38.067 1.00 69.56 91 ALA A O 1
ATOM 735 N N . SER A 1 92 ? 36.066 -3.212 -36.780 1.00 75.38 92 SER A N 1
ATOM 736 C CA . SER A 1 92 ? 37.003 -4.304 -37.071 1.00 75.38 92 SER A CA 1
ATOM 737 C C . SER A 1 92 ? 36.986 -4.708 -38.554 1.00 75.38 92 SER A C 1
ATOM 739 O O . SER A 1 92 ? 38.038 -4.855 -39.180 1.00 75.38 92 SER A O 1
ATOM 741 N N . VAL A 1 93 ? 35.798 -4.794 -39.165 1.00 74.94 93 VAL A N 1
ATOM 742 C CA . VAL A 1 93 ? 35.641 -5.078 -40.604 1.00 74.94 93 VAL A CA 1
ATOM 743 C C . VAL A 1 93 ? 36.245 -3.966 -41.465 1.00 74.94 93 VAL A C 1
ATOM 745 O O . VAL A 1 93 ? 36.984 -4.257 -42.408 1.00 74.94 93 VAL A O 1
ATOM 748 N N . LYS A 1 94 ? 35.994 -2.692 -41.131 1.00 81.19 94 LYS A N 1
ATOM 749 C CA . LYS A 1 94 ? 36.582 -1.546 -41.851 1.00 81.19 94 LYS A CA 1
ATOM 750 C C . LYS A 1 94 ? 38.109 -1.571 -41.811 1.00 81.19 94 LYS A C 1
ATOM 752 O O . LYS A 1 94 ? 38.744 -1.358 -42.843 1.00 81.19 94 LYS A O 1
ATOM 757 N N . ARG A 1 95 ? 38.695 -1.880 -40.649 1.00 81.88 95 ARG A N 1
ATOM 758 C CA . ARG A 1 95 ? 40.148 -2.003 -40.487 1.00 81.88 95 ARG A CA 1
ATOM 759 C C . ARG A 1 95 ? 40.725 -3.129 -41.347 1.00 81.88 95 ARG A C 1
ATOM 761 O O . ARG A 1 95 ? 41.655 -2.877 -42.105 1.00 81.88 95 ARG A O 1
ATOM 768 N N . ARG A 1 96 ? 40.128 -4.327 -41.315 1.00 80.31 96 ARG A N 1
ATOM 769 C CA . ARG A 1 96 ? 40.555 -5.457 -42.165 1.00 80.31 96 ARG A CA 1
ATOM 770 C C . ARG A 1 96 ? 40.453 -5.140 -43.656 1.00 80.31 96 ARG A C 1
ATOM 772 O O . ARG A 1 96 ? 41.316 -5.540 -44.431 1.00 80.31 96 ARG A O 1
ATOM 779 N N . LEU A 1 97 ? 39.413 -4.415 -44.071 1.00 82.00 97 LEU A N 1
ATOM 780 C CA . LEU A 1 97 ? 39.257 -3.997 -45.463 1.00 82.00 97 LEU A CA 1
ATOM 781 C C . LEU A 1 97 ? 40.344 -2.998 -45.881 1.00 82.00 97 LEU A C 1
ATOM 783 O O . LEU A 1 97 ? 40.872 -3.106 -46.986 1.00 82.00 97 LEU A O 1
ATOM 787 N N . ALA A 1 98 ? 40.689 -2.047 -45.011 1.00 82.94 98 ALA A N 1
ATOM 788 C CA . ALA A 1 98 ? 41.772 -1.099 -45.256 1.00 82.94 98 ALA A CA 1
ATOM 789 C C . ALA A 1 98 ? 43.134 -1.808 -45.336 1.00 82.94 98 ALA A C 1
ATOM 791 O O . ALA A 1 98 ? 43.864 -1.600 -46.303 1.00 82.94 98 ALA A O 1
ATOM 792 N N . GLU A 1 99 ? 43.430 -2.707 -44.394 1.00 78.75 99 GLU A N 1
ATOM 793 C CA . GLU A 1 99 ? 44.654 -3.519 -44.391 1.00 78.75 99 GLU A CA 1
ATOM 794 C C . GLU A 1 99 ? 44.765 -4.350 -45.681 1.00 78.75 99 GLU A C 1
ATOM 796 O O . GLU A 1 99 ? 45.780 -4.274 -46.375 1.00 78.75 99 GLU A O 1
ATOM 801 N N . LYS A 1 100 ? 43.687 -5.026 -46.100 1.00 80.25 100 LYS A N 1
ATOM 802 C CA . LYS A 1 100 ? 43.663 -5.801 -47.350 1.00 80.25 100 LYS A CA 1
ATOM 803 C C . LYS A 1 100 ? 43.838 -4.927 -48.599 1.00 80.25 100 LYS A C 1
ATOM 805 O O . LYS A 1 100 ? 44.545 -5.324 -49.519 1.00 80.25 100 LYS A O 1
ATOM 810 N N . LYS A 1 101 ? 43.250 -3.723 -48.643 1.00 79.88 101 LYS A N 1
ATOM 811 C CA . LYS A 1 101 ? 43.486 -2.760 -49.740 1.00 79.88 101 LYS A CA 1
ATOM 812 C C . LYS A 1 101 ? 44.950 -2.320 -49.802 1.00 79.88 101 LYS A C 1
ATOM 814 O O . LYS A 1 101 ? 45.509 -2.247 -50.891 1.00 79.88 101 LYS A O 1
ATOM 819 N N . THR A 1 102 ? 45.582 -2.067 -48.655 1.00 78.12 102 THR A N 1
ATOM 820 C CA . THR A 1 102 ? 47.007 -1.705 -48.606 1.00 78.12 102 THR A CA 1
ATOM 821 C C . THR A 1 102 ? 47.929 -2.873 -48.951 1.00 78.12 102 THR A C 1
ATOM 823 O O . THR A 1 102 ? 48.958 -2.663 -49.583 1.00 78.12 102 THR A O 1
ATOM 826 N N . GLU A 1 103 ? 47.557 -4.105 -48.598 1.00 74.00 103 GLU A N 1
ATOM 827 C CA . GLU A 1 103 ? 48.277 -5.321 -48.984 1.00 74.00 103 GLU A CA 1
ATOM 828 C C . GLU A 1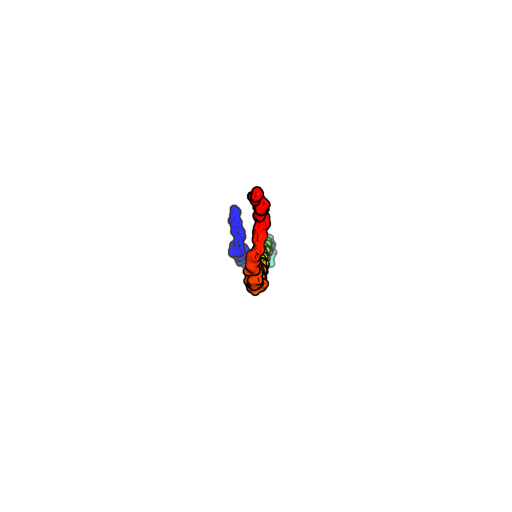 103 ? 48.213 -5.548 -50.499 1.00 74.00 103 GLU A C 1
ATOM 830 O O . GLU A 1 103 ? 49.233 -5.848 -51.111 1.00 74.00 103 GLU A O 1
ATOM 835 N N . ILE A 1 104 ? 47.047 -5.335 -51.120 1.00 71.50 104 ILE A N 1
ATOM 836 C CA . ILE A 1 104 ? 46.880 -5.404 -52.580 1.00 71.50 104 ILE A CA 1
ATOM 837 C C . ILE A 1 104 ? 47.722 -4.322 -53.267 1.00 71.50 104 ILE A C 1
ATOM 839 O O . ILE A 1 104 ? 48.462 -4.633 -54.193 1.00 71.50 104 ILE A O 1
ATOM 843 N N . ALA A 1 105 ? 47.688 -3.084 -52.766 1.00 68.94 105 ALA A N 1
ATOM 844 C CA . ALA A 1 105 ? 48.493 -1.984 -53.304 1.00 68.94 105 ALA A CA 1
ATOM 845 C C . ALA A 1 105 ? 50.011 -2.199 -53.141 1.00 68.94 105 ALA A C 1
ATOM 847 O O . ALA A 1 105 ? 50.793 -1.676 -53.925 1.00 68.94 105 ALA A O 1
ATOM 848 N N . ARG A 1 106 ? 50.445 -2.971 -52.134 1.00 64.62 106 ARG A N 1
ATOM 849 C CA . ARG A 1 106 ? 51.855 -3.360 -51.936 1.00 64.62 106 ARG A CA 1
ATOM 850 C C . ARG A 1 106 ? 52.261 -4.615 -52.713 1.00 64.62 106 ARG A C 1
ATOM 852 O O . ARG A 1 106 ? 53.450 -4.817 -52.935 1.00 64.62 106 ARG A O 1
ATOM 859 N N . ARG A 1 107 ? 51.301 -5.467 -53.093 1.00 59.50 107 ARG A N 1
ATOM 860 C CA . ARG A 1 107 ? 51.512 -6.645 -53.953 1.00 59.50 107 ARG A CA 1
ATOM 861 C C . ARG A 1 107 ? 51.514 -6.320 -55.444 1.00 59.50 107 ARG A C 1
ATOM 863 O O . ARG A 1 107 ? 51.849 -7.206 -56.222 1.00 59.50 107 ARG A O 1
ATOM 870 N N . GLU A 1 108 ? 51.206 -5.091 -55.847 1.00 57.03 108 GLU A N 1
ATOM 871 C CA . GLU A 1 108 ? 51.627 -4.594 -57.155 1.00 57.03 108 GLU A CA 1
ATOM 872 C C . GLU A 1 108 ? 53.086 -4.124 -57.091 1.00 57.03 108 GLU A C 1
ATOM 874 O O . GLU A 1 108 ? 53.385 -3.066 -56.534 1.00 57.03 108 GLU A O 1
ATOM 879 N N . PRO A 1 109 ? 54.000 -4.854 -57.745 1.00 54.28 109 PRO A N 1
ATOM 880 C CA . PRO A 1 109 ? 55.099 -4.208 -58.424 1.00 54.28 109 PRO A CA 1
ATOM 881 C C . PRO A 1 109 ? 54.977 -4.436 -59.935 1.00 54.28 109 PRO A C 1
ATOM 883 O O . PRO A 1 109 ? 54.910 -5.561 -60.413 1.00 54.28 109 PRO A O 1
ATOM 886 N N . HIS A 1 110 ? 54.993 -3.322 -60.667 1.00 50.41 110 HIS A N 1
ATOM 887 C CA . HIS A 1 110 ? 55.542 -3.168 -62.016 1.00 50.41 110 HIS A CA 1
ATOM 888 C C . HIS A 1 110 ? 55.165 -4.189 -63.107 1.00 50.41 110 HIS A C 1
ATOM 890 O O . HIS A 1 110 ? 55.747 -5.260 -63.227 1.00 50.41 110 HIS A O 1
ATOM 896 N N . GLY A 1 111 ? 54.340 -3.725 -64.051 1.00 43.88 111 GLY A N 1
ATOM 897 C CA . GLY A 1 111 ? 54.149 -4.359 -65.357 1.00 43.88 111 GLY A CA 1
ATOM 898 C C . GLY A 1 111 ? 53.884 -3.365 -66.491 1.00 43.88 111 GLY A C 1
ATOM 899 O O . GLY A 1 111 ? 53.008 -3.604 -67.312 1.00 43.88 111 GLY A O 1
ATOM 900 N N . LYS A 1 112 ? 54.594 -2.227 -66.554 1.00 48.34 112 LYS A N 1
ATOM 901 C CA . LYS A 1 112 ? 54.683 -1.437 -67.800 1.00 48.34 112 LYS A CA 1
ATOM 902 C C . LYS A 1 112 ? 55.956 -1.829 -68.541 1.00 48.34 112 LYS A C 1
ATOM 904 O O . LYS A 1 112 ? 56.941 -1.095 -68.544 1.00 48.34 112 LYS A O 1
ATOM 909 N N . GLU A 1 113 ? 55.937 -3.028 -69.116 1.00 43.41 113 GLU A N 1
ATOM 910 C CA . GLU A 1 113 ? 56.916 -3.422 -70.120 1.00 43.41 113 GLU A CA 1
ATOM 911 C C . GLU A 1 113 ? 56.585 -2.742 -71.456 1.00 43.41 113 GLU A C 1
ATOM 913 O O . GLU A 1 113 ? 55.441 -2.420 -71.777 1.00 43.41 113 GLU A O 1
ATOM 918 N N . LYS A 1 114 ? 57.661 -2.446 -72.172 1.00 46.84 114 LYS A N 1
ATOM 919 C CA . LYS A 1 114 ? 57.781 -1.585 -73.339 1.00 46.84 114 LYS A CA 1
ATOM 920 C C . LYS A 1 114 ? 56.894 -2.007 -74.511 1.00 46.84 114 LYS A C 1
ATOM 922 O O . LYS A 1 114 ? 56.551 -3.171 -74.691 1.00 46.84 114 LYS A O 1
ATOM 927 N N . GLY A 1 115 ? 56.592 -1.006 -75.336 1.00 50.75 115 GLY A N 1
ATOM 928 C CA . GLY A 1 115 ? 55.690 -1.081 -76.473 1.00 50.75 115 GLY A CA 1
ATOM 929 C C . GLY A 1 115 ? 55.917 -2.246 -77.435 1.00 50.75 115 GLY A C 1
ATOM 930 O O . GLY A 1 115 ? 57.043 -2.643 -77.733 1.00 50.75 115 GLY A O 1
ATOM 931 N N . LYS A 1 116 ? 54.804 -2.716 -77.999 1.00 46.34 116 LYS A N 1
ATOM 932 C CA . LYS A 1 116 ? 54.755 -3.458 -79.255 1.00 46.34 116 LYS A CA 1
ATOM 933 C C . LYS A 1 116 ? 53.627 -2.885 -80.113 1.00 46.34 116 LYS A C 1
ATOM 935 O O . LYS A 1 116 ? 52.568 -2.518 -79.619 1.00 46.34 116 LYS A O 1
ATOM 940 N N . LYS A 1 117 ? 53.986 -2.718 -81.380 1.00 46.34 117 LYS A N 1
ATOM 941 C CA . LYS A 1 117 ? 53.387 -1.912 -82.444 1.00 46.34 117 LYS A CA 1
ATOM 942 C C . LYS A 1 117 ? 51.934 -2.291 -82.752 1.00 46.34 117 LYS A C 1
ATOM 944 O O . LYS A 1 117 ? 51.618 -3.472 -82.855 1.00 46.34 117 LYS A O 1
ATOM 949 N N . SER A 1 118 ? 51.105 -1.283 -83.012 1.00 53.03 118 SER A N 1
ATOM 950 C CA . SER A 1 118 ? 49.873 -1.432 -83.793 1.00 53.03 118 SER A CA 1
ATOM 951 C C . SER A 1 118 ? 50.238 -1.852 -85.227 1.00 53.03 118 SER A C 1
ATOM 953 O O . SER A 1 118 ? 51.124 -1.219 -85.808 1.00 53.03 118 SER A O 1
ATOM 955 N N . PRO A 1 119 ? 49.605 -2.875 -85.830 1.00 46.28 119 PRO A N 1
ATOM 956 C CA . PRO A 1 119 ? 49.813 -3.187 -87.236 1.00 46.28 119 PRO A CA 1
ATOM 957 C C . PRO A 1 119 ? 48.936 -2.249 -88.072 1.00 46.28 119 PRO A C 1
ATOM 959 O O . PRO A 1 119 ? 47.756 -2.509 -88.293 1.00 46.28 119 PRO A O 1
ATOM 962 N N . GLY A 1 120 ? 49.508 -1.114 -88.474 1.00 44.88 120 GLY A N 1
ATOM 963 C CA . GLY A 1 120 ? 48.952 -0.260 -89.520 1.00 44.88 120 GLY A CA 1
ATOM 964 C C . GLY A 1 120 ? 49.331 -0.835 -90.880 1.00 44.88 120 GLY A C 1
ATOM 965 O O . GLY A 1 120 ? 50.511 -1.057 -9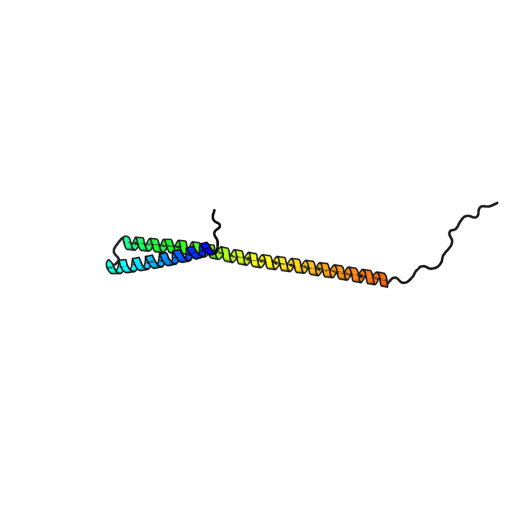1.137 1.00 44.88 120 GLY A O 1
ATOM 966 N N . MET A 1 121 ? 48.318 -1.130 -91.691 1.00 41.03 121 MET A N 1
ATOM 967 C CA . MET A 1 121 ? 48.422 -1.630 -93.061 1.00 41.03 121 MET A CA 1
ATOM 968 C C . MET A 1 121 ? 49.288 -0.709 -93.922 1.00 41.03 121 MET A C 1
ATOM 970 O O . MET A 1 121 ? 48.983 0.474 -94.059 1.00 41.03 121 MET A O 1
ATOM 974 N N . ASP A 1 122 ? 50.327 -1.282 -94.521 1.00 44.38 122 ASP A N 1
ATOM 975 C CA . ASP A 1 122 ? 51.050 -0.679 -95.634 1.00 44.38 122 ASP A CA 1
ATOM 976 C C . ASP A 1 122 ? 50.150 -0.778 -96.874 1.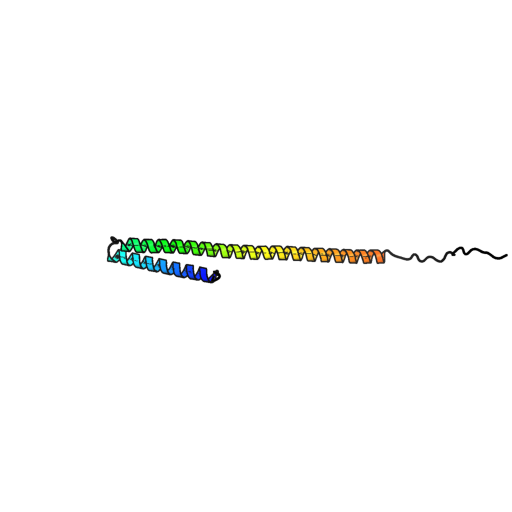00 44.38 122 ASP A C 1
ATOM 978 O O . ASP A 1 122 ? 49.800 -1.871 -97.325 1.00 44.38 122 ASP A O 1
ATOM 982 N N . MET A 1 123 ? 49.707 0.369 -97.373 1.00 46.84 123 MET A N 1
ATOM 983 C CA . MET A 1 123 ? 49.003 0.518 -98.642 1.00 46.84 123 MET A CA 1
ATOM 984 C C . MET A 1 123 ? 49.657 1.694 -99.347 1.00 46.84 123 MET A C 1
ATOM 986 O O . MET A 1 123 ? 49.227 2.821 -99.141 1.00 46.84 123 MET A O 1
ATOM 990 N N . GLU A 1 124 ? 50.671 1.436 -100.173 1.00 46.00 124 GLU A N 1
ATOM 991 C CA . GLU A 1 124 ? 51.018 2.322 -101.285 1.00 46.00 124 GLU A CA 1
ATOM 992 C C . GLU A 1 124 ? 51.884 1.608 -102.343 1.00 46.00 124 GLU A C 1
ATOM 994 O O . GLU A 1 124 ? 53.065 1.350 -102.151 1.00 46.00 124 GLU A O 1
ATOM 999 N N . LYS A 1 125 ? 51.180 1.265 -103.430 1.00 43.88 125 LYS A N 1
ATOM 1000 C CA . LYS A 1 125 ? 51.496 1.414 -104.863 1.00 43.88 125 LYS A CA 1
ATOM 1001 C C . LYS A 1 125 ? 52.789 0.851 -105.464 1.00 43.88 125 LYS A C 1
ATOM 1003 O O . LYS A 1 125 ? 53.873 1.427 -105.245 1.00 43.88 125 LYS A O 1
#

Secondary structure (DSSP, 8-state):
-----HHHHHHHHHHHHHHHHHHHHHHHHHHHHHTT-SHHHHHHHHHHHHHHHHHHHHHHHHHHHHHHHHHHHHHHHHHHHHHHHHHHHHHHHHHHHHHHHHHHHHH-----PPP----------

Sequence (125 aa):
MEVETIGSLMEQCEELTQYIDNEKDRLERFMLETGGESDKSDRIQENIDRAKNSLAEAENRLQALFDAQEREAFALKVKAVDENKSTRERASVKRRLAEKKTEIARREPHGKEKGKKSPGMDMEK

Radius of gyration: 41.63 Å; chains: 1; bounding box: 78×18×134 Å